Protein AF-A0A6G3X0Z4-F1 (afdb_monomer_lite)

Sequence (126 aa):
QELGITPIRLDPTAALNGGIRLNPLDPSITTTGQLALLRTIIEVAMGHGLDERSGFALKVAHAYVTATITDRQPVLMDIVEQLRHPEPESAEAMNVDIDDVRAWGLDVALVLDRLVDGDLRGMFDG

Radius of gyration: 15.92 Å; chains: 1; bounding box: 34×30×53 Å

pLDDT: mean 89.85, std 10.41, range [49.62, 98.12]

Foldseek 3Di:
DPPPDDDQDDDLVVLVVVHAADALQPPVADLVSSLVVLQVLLCVLVVHHQDPLLSLLLNQQSVCQNVPPDVDRDFLVSSLVCLQPPDPVSCVVVVHDPVSSNVSNPSSSVSSVCCCVHDNPSHRGD

Organism: NCBI:txid2706086

Secondary structure (DSSP, 8-state):
---S--PPPP-HHHHTTT-----TT-TTS-HHHHHHHHHHHHHHHHTSPPPHHHHHHHHHHHHHHHHH--SS---HHHHHHHHHS--HHHHHTTT--HHHHHHHHHHHHHHHHHIIIIITTTTS--

Structure (mmCIF, N/CA/C/O backbone):
data_AF-A0A6G3X0Z4-F1
#
_entry.id   AF-A0A6G3X0Z4-F1
#
loop_
_atom_site.group_PDB
_atom_site.id
_atom_site.type_symbol
_atom_site.label_atom_id
_atom_site.label_alt_id
_atom_site.label_comp_id
_atom_site.label_asym_id
_atom_site.label_entity_id
_atom_site.label_seq_id
_atom_site.pdbx_PDB_ins_code
_atom_site.Cartn_x
_atom_site.Cartn_y
_atom_site.Cartn_z
_atom_site.occupancy
_atom_site.B_iso_or_equiv
_atom_site.auth_seq_id
_atom_site.auth_comp_id
_atom_site.auth_asym_id
_atom_site.auth_atom_id
_atom_site.pdbx_PDB_model_num
ATOM 1 N N . GLN A 1 1 ? -8.797 16.867 35.969 1.00 49.62 1 GLN A N 1
ATOM 2 C CA . GLN A 1 1 ? -9.489 17.620 34.907 1.00 49.62 1 GLN A CA 1
ATOM 3 C C . GLN A 1 1 ? -9.151 16.908 33.607 1.00 49.62 1 GLN A C 1
ATOM 5 O O . GLN A 1 1 ? -8.008 16.973 33.177 1.00 49.62 1 GLN A O 1
ATOM 10 N N . GLU A 1 2 ? -10.071 16.092 33.094 1.00 55.84 2 GLU A N 1
ATOM 11 C CA . GLU A 1 2 ? -9.901 15.416 31.802 1.00 55.84 2 GLU A CA 1
ATOM 12 C C . GLU A 1 2 ? -9.960 16.478 30.699 1.00 55.84 2 GLU A C 1
ATOM 14 O O . GLU A 1 2 ? -10.791 17.382 30.762 1.00 55.84 2 GLU A O 1
ATOM 19 N N . LEU A 1 3 ? -9.059 16.409 29.719 1.00 75.62 3 LEU A N 1
ATOM 20 C CA . LEU A 1 3 ? -8.844 17.434 28.683 1.00 75.62 3 LEU A CA 1
ATOM 21 C C . LEU A 1 3 ? -10.023 17.613 27.696 1.00 75.62 3 LEU A C 1
ATOM 23 O O . LEU A 1 3 ? -9.841 18.196 26.634 1.00 75.62 3 LEU A O 1
ATOM 27 N N . GLY A 1 4 ? -11.223 17.106 28.000 1.00 81.94 4 GLY A N 1
ATOM 28 C CA . GLY A 1 4 ? -12.365 17.112 27.078 1.00 81.94 4 GLY A CA 1
ATOM 29 C C . GLY A 1 4 ? -12.146 16.253 25.826 1.00 81.94 4 GLY A C 1
ATOM 30 O O . GLY A 1 4 ? -12.856 16.421 24.841 1.00 81.94 4 GLY A O 1
ATOM 31 N N . ILE A 1 5 ? -11.160 15.353 25.849 1.00 84.69 5 ILE A N 1
ATOM 32 C CA . ILE A 1 5 ? -10.835 14.443 24.748 1.00 84.69 5 ILE A CA 1
ATOM 33 C C . ILE A 1 5 ? -11.530 13.110 25.020 1.00 84.69 5 ILE A C 1
ATOM 35 O O . ILE A 1 5 ? -11.349 12.539 26.094 1.00 84.69 5 ILE A O 1
ATOM 39 N N . THR A 1 6 ? -12.285 12.597 24.047 1.00 83.12 6 THR A N 1
ATOM 40 C CA . THR A 1 6 ? -12.787 11.216 24.059 1.00 83.12 6 THR A CA 1
ATOM 41 C C . THR A 1 6 ? -11.767 10.322 23.352 1.00 83.12 6 THR A C 1
ATOM 43 O O . THR A 1 6 ? -11.606 10.448 22.137 1.00 83.12 6 THR A O 1
ATOM 46 N N . PRO A 1 7 ? -11.046 9.438 24.065 1.00 80.69 7 PRO A N 1
ATOM 47 C CA . PRO A 1 7 ? -10.095 8.533 23.432 1.00 80.69 7 PRO A CA 1
ATOM 48 C C . PRO A 1 7 ? -10.819 7.567 22.494 1.00 80.69 7 PRO A C 1
ATOM 50 O O . PRO A 1 7 ? -11.808 6.943 22.883 1.00 80.69 7 PRO A O 1
ATOM 53 N N . ILE A 1 8 ? -10.303 7.409 21.277 1.00 79.75 8 ILE A N 1
ATOM 54 C CA . ILE A 1 8 ? -10.759 6.364 20.361 1.00 79.75 8 ILE A CA 1
ATOM 55 C C . ILE A 1 8 ? -9.938 5.110 20.642 1.00 79.75 8 ILE A C 1
ATOM 57 O O . ILE A 1 8 ? -8.714 5.118 20.517 1.00 79.75 8 ILE A O 1
ATOM 61 N N . ARG A 1 9 ? -10.617 4.027 21.025 1.00 78.06 9 ARG A N 1
ATOM 62 C CA . ARG A 1 9 ? -9.998 2.707 21.143 1.00 78.06 9 ARG A CA 1
ATOM 63 C C . ARG A 1 9 ? -10.220 1.942 19.848 1.00 78.06 9 ARG A C 1
ATOM 65 O O . ARG A 1 9 ? -11.359 1.681 19.475 1.00 78.06 9 ARG A O 1
ATOM 72 N N . LEU A 1 10 ? -9.124 1.565 19.206 1.00 74.44 10 LEU A N 1
ATOM 73 C CA . LEU A 1 10 ? -9.138 0.629 18.092 1.00 74.44 10 LEU A CA 1
ATOM 74 C C . LEU A 1 10 ? -9.051 -0.782 18.671 1.00 74.44 10 LEU A C 1
ATOM 76 O O . LEU A 1 10 ? -8.117 -1.104 19.406 1.00 74.44 10 LEU A O 1
ATOM 80 N N . ASP A 1 11 ? -10.069 -1.589 18.401 1.00 74.44 11 ASP A N 1
ATOM 81 C CA . ASP A 1 11 ? -10.142 -2.982 18.823 1.00 74.44 11 ASP A C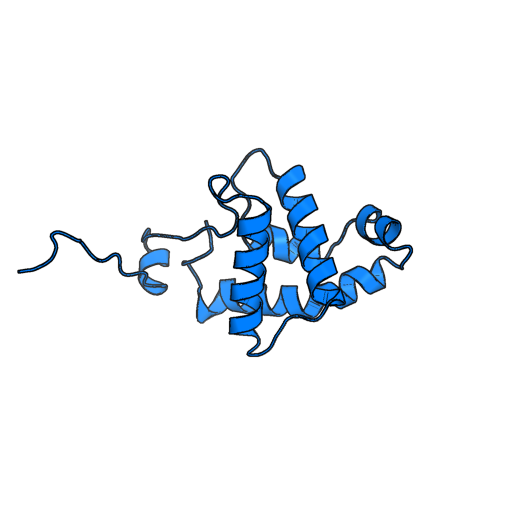A 1
ATOM 82 C C . ASP A 1 11 ? -10.382 -3.840 17.572 1.00 74.44 11 ASP A C 1
ATOM 84 O O . ASP A 1 11 ? -11.456 -3.727 16.969 1.00 74.44 11 ASP A O 1
ATOM 88 N N . PRO A 1 12 ? -9.415 -4.688 17.170 1.00 69.00 12 PRO A N 1
ATOM 89 C CA . PRO A 1 12 ? -9.545 -5.536 15.984 1.00 69.00 12 PRO A CA 1
ATOM 90 C C . PRO A 1 12 ? -10.802 -6.418 16.012 1.00 69.00 12 PRO A C 1
ATOM 92 O O . PRO A 1 12 ? -11.439 -6.649 14.988 1.00 69.00 12 PRO A O 1
ATOM 95 N N . THR A 1 13 ? -11.231 -6.862 17.198 1.00 70.69 13 THR A N 1
ATOM 96 C CA . THR A 1 13 ? -12.427 -7.705 17.348 1.00 70.69 13 THR A CA 1
ATOM 97 C C . THR A 1 13 ? -13.728 -6.906 17.250 1.00 70.69 13 THR A C 1
ATOM 99 O O . THR A 1 13 ? -14.735 -7.420 16.759 1.00 70.69 13 THR A O 1
ATOM 102 N N . ALA A 1 14 ? -13.717 -5.633 17.659 1.00 67.56 14 ALA A N 1
ATOM 103 C CA . ALA A 1 14 ? -14.862 -4.736 17.508 1.00 67.56 14 ALA A CA 1
ATOM 104 C C . ALA A 1 14 ? -15.037 -4.274 16.054 1.00 67.56 14 ALA A C 1
ATOM 106 O O . ALA A 1 14 ? -16.160 -4.051 15.603 1.00 67.56 14 ALA A O 1
ATOM 107 N N . ALA A 1 15 ? -13.943 -4.173 15.301 1.00 65.06 15 ALA A N 1
ATOM 108 C CA . ALA A 1 15 ? -13.962 -3.749 13.906 1.00 65.06 15 ALA A CA 1
ATOM 109 C C . ALA A 1 15 ? -14.627 -4.783 12.962 1.00 65.06 15 ALA A C 1
ATOM 111 O O . ALA A 1 15 ? -15.216 -4.419 11.939 1.00 65.06 15 ALA A O 1
ATOM 112 N N . LEU A 1 16 ? -14.682 -6.057 13.379 1.00 66.44 16 LEU A N 1
ATOM 113 C CA . LEU A 1 16 ? -15.502 -7.106 12.749 1.00 66.44 16 LEU A CA 1
ATOM 114 C C . LEU A 1 16 ? -17.019 -6.894 12.926 1.00 66.44 16 LEU A C 1
ATOM 116 O O . LEU A 1 16 ? -17.804 -7.462 12.174 1.00 66.44 16 LEU A O 1
ATOM 120 N N . ASN A 1 17 ? -17.438 -6.071 13.894 1.00 72.94 17 ASN A N 1
ATOM 121 C CA . ASN A 1 17 ? -18.842 -5.781 14.212 1.00 72.94 17 ASN A CA 1
ATOM 122 C C . ASN A 1 17 ? -19.236 -4.331 13.859 1.00 72.94 17 ASN A C 1
ATOM 124 O O . ASN A 1 17 ? -20.101 -3.746 14.509 1.00 72.94 17 ASN A O 1
ATOM 128 N N . GLY A 1 18 ? -18.586 -3.730 12.855 1.00 69.38 18 GLY A N 1
ATOM 129 C CA . GLY A 1 18 ? -18.857 -2.350 12.426 1.00 69.38 18 GLY A CA 1
ATOM 130 C C . GLY A 1 18 ? -18.175 -1.271 13.276 1.00 69.38 18 GLY A C 1
ATOM 131 O O . GLY A 1 18 ? -18.613 -0.123 13.278 1.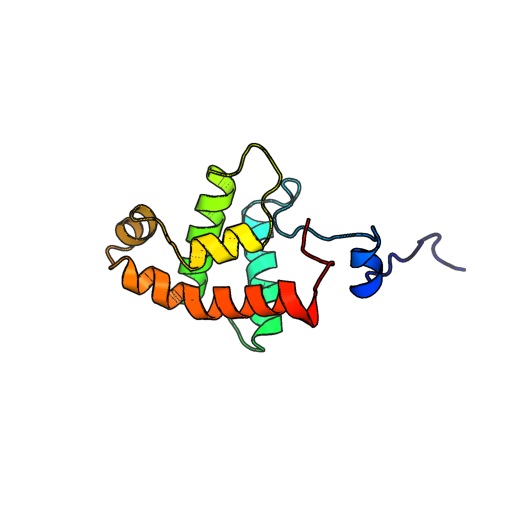00 69.38 18 GLY A O 1
ATOM 132 N N . GLY A 1 19 ? -17.122 -1.634 14.017 1.00 73.25 19 GLY A N 1
ATOM 133 C CA . GLY A 1 19 ? -16.237 -0.682 14.688 1.00 73.25 19 GLY A CA 1
ATOM 134 C C . GLY A 1 19 ? -15.410 0.171 13.717 1.00 73.25 19 GLY A C 1
ATOM 135 O O . GLY A 1 19 ? -15.465 -0.001 12.501 1.00 73.25 19 GLY A O 1
ATOM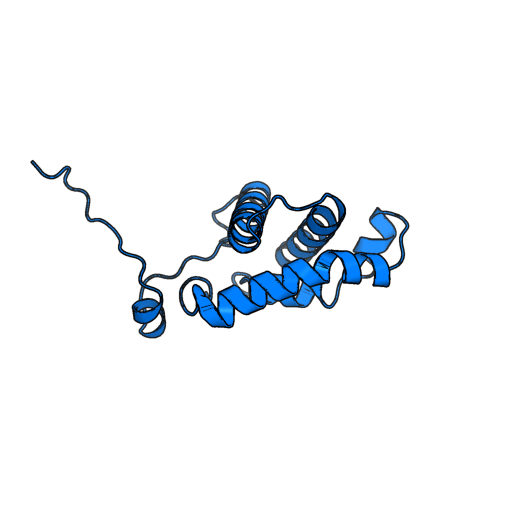 136 N N . ILE A 1 20 ? -14.631 1.103 14.271 1.00 78.81 20 ILE A N 1
ATOM 137 C CA . ILE A 1 20 ? -13.777 2.013 13.492 1.00 78.81 20 ILE A CA 1
ATOM 138 C C . ILE A 1 20 ? -12.676 1.222 12.775 1.00 78.81 20 ILE A C 1
ATOM 140 O O . ILE A 1 20 ? -11.997 0.403 13.396 1.00 78.81 20 ILE A O 1
ATOM 144 N N . ARG A 1 21 ? -12.492 1.524 11.488 1.00 81.50 21 ARG A N 1
ATOM 145 C CA . ARG A 1 21 ? -11.469 0.961 10.600 1.00 81.50 21 ARG A CA 1
ATOM 146 C C . ARG A 1 21 ? -10.513 2.057 10.157 1.00 81.50 21 ARG A C 1
ATOM 148 O O . ARG A 1 21 ? -10.895 3.226 10.090 1.00 81.50 21 ARG A O 1
ATOM 155 N N . LEU A 1 22 ? -9.270 1.680 9.901 1.00 85.56 22 LEU A N 1
ATOM 156 C CA . LEU A 1 22 ? -8.247 2.556 9.357 1.00 85.56 22 LEU A CA 1
ATOM 157 C C . LEU A 1 22 ? -7.917 2.112 7.939 1.00 85.56 22 LEU A C 1
ATOM 159 O O . LEU A 1 22 ? -7.506 0.975 7.737 1.00 85.56 22 LEU A O 1
ATOM 163 N N . ASN A 1 23 ? -7.973 3.037 6.987 1.00 90.31 23 ASN A N 1
ATOM 164 C CA . ASN A 1 23 ? -7.469 2.789 5.647 1.00 90.31 23 ASN A CA 1
ATOM 165 C C . ASN A 1 23 ? -6.152 3.558 5.432 1.00 90.31 23 ASN A C 1
ATOM 167 O O . ASN A 1 23 ? -6.162 4.790 5.384 1.00 90.31 23 ASN A O 1
ATOM 171 N N . PRO A 1 24 ? -4.997 2.881 5.295 1.00 92.94 24 PRO A N 1
ATOM 172 C CA . PRO A 1 24 ? -3.720 3.552 5.069 1.00 92.94 24 PRO A CA 1
ATOM 173 C C . PRO A 1 24 ? -3.602 4.114 3.645 1.00 92.94 24 PRO A C 1
ATOM 175 O O . PRO A 1 24 ? -2.658 4.849 3.358 1.00 92.94 24 PRO A O 1
ATOM 178 N N . LEU A 1 25 ? -4.551 3.776 2.770 1.00 95.12 25 LEU A N 1
ATOM 179 C CA . LEU A 1 25 ? -4.696 4.273 1.408 1.00 95.12 25 LEU A CA 1
ATOM 180 C C . LEU A 1 25 ? -5.850 5.285 1.284 1.00 95.12 25 LEU A C 1
ATOM 182 O O . LEU A 1 25 ? -6.263 5.610 0.170 1.00 95.12 25 LEU A O 1
ATOM 186 N N . ASP A 1 26 ? -6.365 5.802 2.408 1.00 93.38 26 ASP A N 1
ATOM 187 C CA . ASP A 1 26 ? -7.401 6.836 2.405 1.00 93.38 26 ASP A CA 1
ATOM 188 C C . ASP A 1 26 ? -6.946 8.046 1.552 1.00 93.38 26 ASP A C 1
ATOM 190 O O . ASP A 1 26 ? -5.842 8.566 1.774 1.00 93.38 26 ASP A O 1
ATOM 194 N N . PRO A 1 27 ? -7.756 8.522 0.582 1.00 91.75 27 PRO A N 1
ATOM 195 C CA . PRO A 1 27 ? -7.387 9.626 -0.311 1.00 91.75 27 PRO A CA 1
ATOM 196 C C . PRO A 1 27 ? -7.118 10.971 0.380 1.00 91.75 27 PRO A C 1
ATOM 198 O O . PRO A 1 27 ? -6.551 11.874 -0.235 1.00 91.75 27 PRO A O 1
ATOM 201 N N . SER A 1 28 ? -7.532 11.142 1.639 1.00 94.00 28 SER A N 1
ATOM 202 C CA . SER A 1 28 ? -7.188 12.318 2.450 1.00 94.00 28 SER A CA 1
ATOM 203 C C . SER A 1 28 ? -5.715 12.340 2.878 1.00 94.00 28 SER A C 1
ATOM 205 O O . SER A 1 28 ? -5.188 13.399 3.230 1.00 94.00 28 SER A O 1
ATOM 207 N N . ILE A 1 29 ? -5.030 11.194 2.818 1.00 94.94 29 ILE A N 1
ATOM 208 C CA . ILE A 1 29 ? -3.596 11.062 3.061 1.00 94.94 29 ILE A CA 1
ATOM 209 C C . ILE A 1 29 ? -2.862 11.314 1.740 1.00 94.94 29 ILE A C 1
ATOM 211 O O . ILE A 1 29 ? -3.208 10.764 0.699 1.00 94.94 29 ILE A O 1
ATOM 215 N N . THR A 1 30 ? -1.806 12.130 1.766 1.00 97.25 30 THR A N 1
ATOM 216 C CA . THR A 1 30 ? -0.981 12.358 0.568 1.00 97.25 30 THR A CA 1
ATOM 217 C C . THR A 1 30 ? -0.369 11.047 0.071 1.00 97.25 30 THR A C 1
ATOM 219 O O . THR A 1 30 ? -0.001 10.201 0.879 1.00 97.25 30 THR A O 1
ATOM 222 N N . THR A 1 31 ? -0.164 10.891 -1.239 1.00 95.62 31 THR A N 1
ATOM 223 C CA . THR A 1 31 ? 0.451 9.683 -1.829 1.00 95.62 31 THR A CA 1
ATOM 224 C C . THR A 1 31 ? 1.777 9.312 -1.148 1.00 95.62 31 THR A C 1
ATOM 226 O O . THR A 1 31 ? 2.005 8.157 -0.799 1.00 95.62 31 THR A O 1
ATOM 229 N N . THR A 1 32 ? 2.634 10.299 -0.866 1.00 96.56 32 THR A N 1
ATOM 230 C CA . THR A 1 32 ? 3.882 10.082 -0.114 1.00 96.56 32 THR A CA 1
ATOM 231 C C . THR A 1 32 ? 3.624 9.633 1.327 1.00 96.56 32 THR A C 1
ATOM 233 O O . THR A 1 32 ? 4.345 8.782 1.841 1.00 96.56 32 THR A O 1
ATOM 236 N N . GLY A 1 33 ? 2.603 10.191 1.983 1.00 97.75 33 GLY A N 1
ATOM 237 C CA . GLY A 1 33 ? 2.190 9.805 3.332 1.00 97.75 33 GLY A CA 1
ATOM 238 C C . GLY A 1 33 ? 1.645 8.379 3.397 1.00 97.75 33 GLY A C 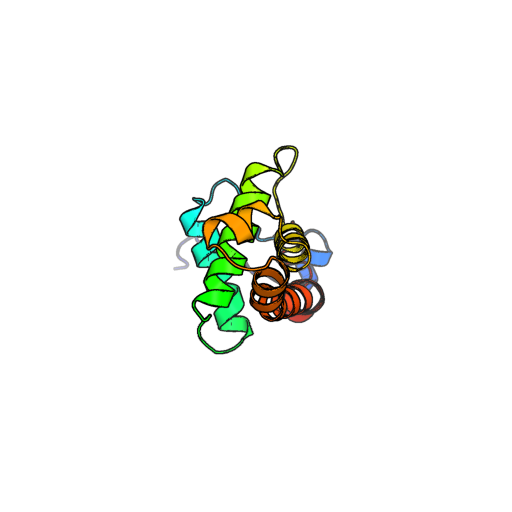1
ATOM 239 O O . GLY A 1 33 ? 2.020 7.641 4.302 1.00 97.75 33 GLY A O 1
ATOM 240 N N . GLN A 1 34 ? 0.838 7.969 2.415 1.00 97.19 34 GLN A N 1
ATOM 241 C CA . GLN A 1 34 ? 0.343 6.596 2.287 1.00 97.19 34 GLN A CA 1
ATOM 242 C C . GLN A 1 34 ? 1.516 5.620 2.163 1.00 97.19 34 GLN A C 1
ATOM 244 O O . GLN A 1 34 ? 1.623 4.678 2.944 1.00 97.19 34 GLN A O 1
ATOM 249 N N . LEU A 1 35 ? 2.463 5.890 1.257 1.00 97.38 35 LEU A N 1
ATOM 250 C CA . LEU A 1 35 ? 3.640 5.040 1.075 1.00 97.38 35 LEU A CA 1
ATOM 251 C C . LEU A 1 35 ? 4.511 4.964 2.341 1.00 97.38 35 LEU A C 1
ATOM 253 O O . LEU A 1 35 ? 4.985 3.886 2.700 1.00 97.38 35 LEU A O 1
ATOM 257 N N . ALA A 1 36 ? 4.700 6.085 3.044 1.00 97.12 36 ALA A N 1
ATOM 258 C CA . ALA A 1 36 ? 5.431 6.114 4.311 1.00 97.12 36 ALA A CA 1
ATOM 259 C C . ALA A 1 36 ? 4.718 5.309 5.413 1.00 97.12 36 ALA A C 1
ATOM 261 O O . ALA A 1 36 ? 5.370 4.597 6.181 1.00 97.12 36 ALA A O 1
ATOM 262 N N . LEU A 1 37 ? 3.387 5.388 5.478 1.00 95.62 37 LEU A N 1
ATOM 263 C CA . LEU A 1 37 ? 2.573 4.634 6.428 1.00 95.62 37 LEU A CA 1
ATOM 264 C C . LEU A 1 37 ? 2.615 3.131 6.136 1.00 95.62 37 LEU A C 1
ATOM 266 O O . LEU A 1 37 ? 2.885 2.353 7.049 1.00 95.62 37 LEU A O 1
ATOM 270 N N . LEU A 1 38 ? 2.429 2.726 4.874 1.00 96.38 38 LEU A N 1
ATOM 271 C CA . LEU A 1 38 ? 2.574 1.332 4.443 1.00 96.38 38 LEU A CA 1
ATOM 272 C C . LEU A 1 38 ? 3.947 0.792 4.835 1.00 96.38 38 LEU A C 1
ATOM 274 O O . LEU A 1 38 ? 4.035 -0.239 5.499 1.00 96.38 38 LEU A O 1
ATOM 278 N N . ARG A 1 39 ? 5.013 1.526 4.491 1.00 97.25 39 ARG A N 1
ATOM 279 C CA . ARG A 1 39 ? 6.385 1.156 4.847 1.00 97.25 39 ARG A CA 1
ATOM 280 C C . ARG A 1 39 ? 6.538 0.962 6.355 1.00 97.25 39 ARG A C 1
ATOM 282 O O . ARG A 1 39 ? 7.062 -0.061 6.773 1.00 97.25 39 ARG A O 1
ATOM 289 N N . THR A 1 40 ? 6.018 1.887 7.159 1.00 95.88 40 THR A N 1
ATOM 290 C CA . THR A 1 40 ? 6.085 1.805 8.627 1.00 95.88 40 THR A CA 1
ATOM 291 C C . THR A 1 40 ? 5.371 0.561 9.159 1.00 95.88 40 THR A C 1
ATOM 293 O O . THR A 1 40 ? 5.918 -0.148 9.999 1.00 95.88 40 THR A O 1
ATOM 296 N N . ILE A 1 41 ? 4.163 0.269 8.666 1.00 92.69 41 ILE A N 1
ATOM 297 C CA . ILE A 1 41 ? 3.387 -0.914 9.073 1.00 92.69 41 ILE A CA 1
ATOM 298 C C . ILE A 1 41 ? 4.163 -2.198 8.751 1.00 92.69 41 ILE A C 1
ATOM 300 O O . ILE A 1 41 ? 4.281 -3.077 9.604 1.00 92.69 41 ILE A O 1
ATOM 304 N N . ILE A 1 42 ? 4.718 -2.285 7.540 1.00 94.75 42 ILE A N 1
ATOM 305 C CA . ILE A 1 42 ? 5.481 -3.446 7.070 1.00 94.75 42 ILE A CA 1
ATOM 306 C C . ILE A 1 42 ? 6.754 -3.632 7.904 1.00 94.75 42 ILE A C 1
ATOM 308 O O . ILE A 1 42 ? 6.994 -4.727 8.404 1.00 94.75 42 ILE A O 1
ATOM 312 N N . GLU A 1 43 ? 7.538 -2.572 8.107 1.00 96.12 43 GLU A N 1
ATOM 313 C CA . GLU A 1 43 ? 8.791 -2.616 8.875 1.00 96.12 43 GLU A CA 1
ATOM 314 C C . GLU A 1 43 ? 8.552 -3.036 10.332 1.00 96.12 43 GLU A C 1
ATOM 316 O O . GLU A 1 43 ? 9.270 -3.881 10.873 1.00 96.12 43 GLU A O 1
ATOM 321 N N . VAL A 1 44 ? 7.496 -2.512 10.963 1.00 94.50 44 VAL A N 1
ATOM 322 C C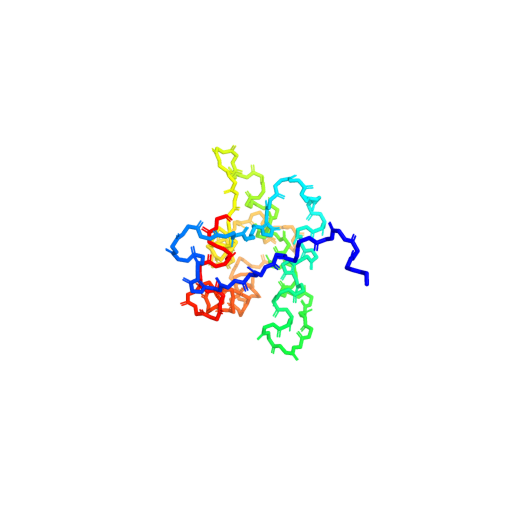A . VAL A 1 44 ? 7.095 -2.920 12.318 1.00 94.50 44 VAL A CA 1
ATOM 323 C C . VAL A 1 44 ? 6.693 -4.395 12.351 1.00 94.50 44 VAL A C 1
ATOM 325 O O . VAL A 1 44 ? 7.093 -5.116 13.264 1.00 94.50 44 VAL A O 1
ATOM 328 N N . ALA A 1 45 ? 5.936 -4.863 11.360 1.00 91.94 45 ALA A N 1
ATOM 329 C CA . ALA A 1 45 ? 5.473 -6.246 11.302 1.00 91.94 45 ALA A CA 1
ATOM 330 C C . ALA A 1 45 ? 6.585 -7.259 10.978 1.00 91.94 45 ALA A C 1
ATOM 332 O O . ALA A 1 45 ? 6.495 -8.409 11.418 1.00 91.94 45 ALA A O 1
ATOM 333 N N . MET A 1 46 ? 7.605 -6.840 10.224 1.00 93.06 46 MET A N 1
ATOM 334 C CA . MET A 1 46 ? 8.815 -7.616 9.925 1.00 93.06 46 MET A CA 1
ATOM 335 C C . MET A 1 46 ? 9.828 -7.594 11.080 1.00 93.06 46 MET A C 1
ATOM 337 O O . MET A 1 46 ? 10.620 -8.521 11.228 1.00 93.06 46 MET A O 1
ATOM 341 N N . GLY A 1 47 ? 9.809 -6.549 11.913 1.00 95.25 47 GLY A N 1
ATOM 342 C CA . GLY A 1 47 ? 10.781 -6.349 12.991 1.00 95.25 47 GLY A CA 1
ATOM 343 C C . GLY A 1 47 ? 12.137 -5.817 12.512 1.00 95.25 47 GLY A C 1
ATOM 344 O O . GLY A 1 47 ? 13.097 -5.807 13.283 1.00 95.25 47 GLY A O 1
ATOM 345 N N . HIS A 1 48 ? 12.231 -5.375 11.258 1.00 95.00 48 HIS A N 1
ATOM 346 C CA . HIS A 1 48 ? 13.422 -4.769 10.668 1.00 95.00 48 HIS A CA 1
ATOM 347 C C . HIS A 1 48 ? 13.051 -3.804 9.534 1.00 95.00 48 HIS A C 1
ATOM 349 O O . HIS A 1 48 ? 11.912 -3.762 9.077 1.00 95.00 48 HIS A O 1
ATOM 355 N N . GLY A 1 49 ? 14.031 -3.018 9.079 1.00 94.56 49 GLY A N 1
ATOM 356 C CA . GLY A 1 49 ? 13.848 -2.086 7.965 1.00 94.56 49 GLY A CA 1
ATOM 357 C C . GLY A 1 49 ? 13.587 -2.796 6.635 1.00 94.56 49 GLY A C 1
ATOM 358 O O . GLY A 1 49 ? 14.045 -3.923 6.426 1.00 94.56 49 GLY A O 1
ATOM 359 N N . LEU A 1 50 ? 12.875 -2.112 5.740 1.00 95.69 50 LEU A N 1
ATOM 360 C CA . LEU A 1 50 ? 12.588 -2.585 4.391 1.00 95.69 50 LEU A CA 1
ATOM 361 C C . LEU A 1 50 ? 13.770 -2.254 3.473 1.00 95.69 50 LEU A C 1
ATOM 363 O O . LEU A 1 50 ? 14.165 -1.085 3.376 1.00 95.69 50 LEU A O 1
ATOM 367 N N . ASP A 1 51 ? 14.321 -3.262 2.801 1.00 96.56 51 ASP A N 1
ATOM 368 C CA . ASP A 1 51 ? 15.408 -3.068 1.841 1.00 96.56 51 ASP A CA 1
ATOM 369 C C . ASP A 1 51 ? 14.940 -2.286 0.600 1.00 96.56 51 ASP A C 1
ATOM 371 O O . ASP A 1 51 ? 13.743 -2.107 0.347 1.00 96.56 51 ASP A O 1
ATOM 375 N N . GLU A 1 52 ? 15.889 -1.786 -0.187 1.00 95.88 52 GLU A N 1
ATOM 376 C CA . GLU A 1 52 ? 15.609 -0.909 -1.322 1.00 95.88 52 GLU A CA 1
ATOM 377 C C . GLU A 1 52 ? 14.803 -1.593 -2.430 1.00 95.88 52 GLU A C 1
ATOM 379 O O . GLU A 1 52 ? 14.001 -0.926 -3.088 1.00 95.88 52 GLU A O 1
ATOM 384 N N . ARG A 1 53 ? 14.982 -2.903 -2.639 1.00 97.06 53 ARG A N 1
ATOM 385 C CA . ARG A 1 53 ? 14.268 -3.649 -3.683 1.00 97.06 53 ARG A CA 1
ATOM 386 C C . ARG A 1 53 ? 12.822 -3.888 -3.276 1.00 97.06 53 ARG A C 1
ATOM 388 O O . ARG A 1 53 ? 11.918 -3.576 -4.050 1.00 97.06 53 ARG A O 1
ATOM 395 N N . SER A 1 54 ? 12.596 -4.328 -2.043 1.00 97.69 54 SER A N 1
ATOM 396 C CA . SER A 1 54 ? 11.244 -4.461 -1.489 1.00 97.69 54 SER A CA 1
ATOM 397 C C . SER A 1 54 ? 10.536 -3.104 -1.401 1.00 97.69 54 SER A C 1
ATOM 399 O O . SER A 1 54 ? 9.350 -2.979 -1.714 1.00 97.69 54 SER A O 1
ATOM 401 N N . GLY A 1 55 ? 11.277 -2.046 -1.056 1.00 97.00 55 GLY A N 1
ATOM 402 C CA . GLY A 1 55 ? 10.783 -0.670 -1.074 1.00 97.00 55 GLY A CA 1
ATOM 403 C C . GLY A 1 55 ? 10.401 -0.186 -2.474 1.00 97.00 55 GLY A C 1
ATOM 404 O O . GLY A 1 55 ? 9.398 0.513 -2.627 1.00 97.00 55 GLY A O 1
ATOM 405 N N . PHE A 1 56 ? 11.159 -0.574 -3.501 1.00 97.19 56 PHE A N 1
ATOM 406 C CA . PHE A 1 56 ? 10.810 -0.307 -4.893 1.00 97.19 56 PHE A CA 1
ATOM 407 C C . PHE A 1 56 ? 9.528 -1.041 -5.303 1.00 97.19 56 PHE A C 1
ATOM 409 O O . PHE A 1 56 ? 8.616 -0.392 -5.813 1.00 97.19 56 PHE A O 1
ATOM 416 N N . ALA A 1 57 ? 9.426 -2.345 -5.024 1.00 97.81 57 ALA A N 1
ATOM 417 C CA . ALA A 1 57 ? 8.240 -3.147 -5.335 1.00 97.81 57 ALA A CA 1
ATOM 418 C C . ALA A 1 57 ? 6.970 -2.571 -4.680 1.00 97.81 57 ALA A C 1
ATOM 420 O O . ALA A 1 57 ? 5.947 -2.394 -5.340 1.00 97.81 57 ALA A O 1
ATOM 421 N N . LEU A 1 58 ? 7.059 -2.167 -3.408 1.00 98.12 58 LEU A N 1
ATOM 422 C CA . LEU A 1 58 ? 5.967 -1.488 -2.707 1.00 98.12 58 LEU A CA 1
ATOM 423 C C . LEU A 1 58 ? 5.584 -0.158 -3.368 1.00 98.12 58 LEU A C 1
ATOM 425 O O . LEU A 1 58 ? 4.400 0.136 -3.527 1.00 98.12 58 LEU A O 1
ATOM 429 N N . LYS A 1 59 ? 6.575 0.649 -3.762 1.00 97.69 59 LYS A N 1
ATOM 430 C CA . LYS A 1 59 ? 6.342 1.947 -4.403 1.00 97.69 59 LYS A CA 1
ATOM 431 C C . LYS A 1 59 ? 5.598 1.800 -5.731 1.00 97.69 59 LYS A C 1
ATOM 433 O O . LYS A 1 59 ? 4.661 2.556 -5.973 1.00 97.69 59 LYS A O 1
ATOM 438 N N . VAL A 1 60 ? 6.017 0.872 -6.592 1.00 97.25 60 VAL A N 1
ATOM 439 C CA . VAL A 1 60 ? 5.364 0.672 -7.898 1.00 97.25 60 VAL A CA 1
ATOM 440 C C . VAL A 1 60 ? 3.973 0.062 -7.744 1.00 97.25 60 VAL A C 1
ATOM 442 O O . VAL A 1 60 ? 3.047 0.501 -8.424 1.00 97.25 60 VAL A O 1
ATOM 445 N N . ALA A 1 61 ? 3.789 -0.852 -6.785 1.00 98.00 61 ALA A N 1
ATOM 446 C CA . ALA A 1 61 ? 2.476 -1.404 -6.475 1.00 98.00 61 ALA A CA 1
ATOM 447 C C . ALA A 1 61 ? 1.500 -0.320 -5.993 1.00 98.00 61 ALA A C 1
ATOM 449 O O . ALA A 1 61 ? 0.384 -0.206 -6.497 1.00 98.00 61 ALA A O 1
ATOM 450 N N . HIS A 1 62 ? 1.949 0.537 -5.073 1.00 97.94 62 HIS A N 1
ATOM 451 C CA . HIS A 1 62 ? 1.167 1.668 -4.574 1.00 97.94 62 HIS A CA 1
ATOM 452 C C . HIS A 1 62 ? 0.806 2.677 -5.666 1.00 97.94 62 HIS A C 1
ATOM 454 O O . HIS A 1 62 ? -0.346 3.113 -5.739 1.00 97.94 62 HIS A O 1
ATOM 460 N N . ALA A 1 63 ? 1.761 3.018 -6.534 1.00 96.94 63 ALA A N 1
ATOM 461 C CA . ALA A 1 63 ? 1.524 3.928 -7.649 1.00 96.94 63 ALA A CA 1
ATOM 462 C C . ALA A 1 63 ? 0.455 3.379 -8.607 1.00 96.94 63 ALA A C 1
ATOM 464 O O . ALA A 1 63 ? -0.472 4.106 -8.964 1.00 96.94 63 ALA A O 1
ATOM 465 N N . TYR A 1 64 ? 0.548 2.095 -8.965 1.00 97.12 64 TYR A N 1
ATOM 466 C CA . TYR A 1 64 ? -0.429 1.443 -9.834 1.00 97.12 64 TYR A CA 1
ATOM 467 C C . TYR A 1 64 ? -1.827 1.417 -9.209 1.00 97.12 64 TYR A C 1
ATOM 469 O O . TYR A 1 64 ? -2.787 1.859 -9.838 1.00 97.12 64 TYR A O 1
ATOM 477 N N . VAL A 1 65 ? -1.945 0.968 -7.956 1.00 97.25 65 VAL A N 1
ATOM 478 C CA . VAL A 1 65 ? -3.227 0.904 -7.232 1.00 97.25 65 VAL A CA 1
ATOM 479 C C . VAL A 1 65 ? -3.890 2.277 -7.152 1.00 97.25 65 VAL A C 1
ATOM 481 O O . VAL A 1 65 ? -5.071 2.413 -7.457 1.00 97.25 65 VAL A O 1
ATOM 484 N N . THR A 1 66 ? -3.118 3.314 -6.818 1.00 95.25 66 THR A N 1
ATOM 485 C CA . THR A 1 66 ? -3.625 4.692 -6.717 1.00 95.25 66 THR A CA 1
ATOM 486 C C . THR A 1 66 ? -4.099 5.237 -8.068 1.00 95.25 66 THR A C 1
ATOM 488 O O . THR A 1 66 ? -5.036 6.031 -8.120 1.00 95.25 66 THR A O 1
ATOM 491 N N . ALA A 1 67 ? -3.450 4.842 -9.164 1.00 95.56 67 ALA A N 1
ATOM 492 C CA . ALA A 1 67 ? -3.794 5.310 -10.503 1.00 95.56 67 ALA A CA 1
ATOM 493 C C . ALA A 1 67 ? -4.996 4.572 -11.113 1.00 95.56 67 ALA A C 1
ATOM 495 O O . ALA A 1 67 ? -5.707 5.146 -11.938 1.00 95.56 67 ALA A O 1
ATOM 496 N N . THR A 1 68 ? -5.207 3.308 -10.744 1.00 96.50 68 THR A N 1
ATOM 497 C CA . THR A 1 68 ? -6.169 2.422 -11.417 1.00 96.50 68 THR A CA 1
ATOM 498 C C . THR A 1 68 ? -7.476 2.250 -10.653 1.00 96.50 68 THR A C 1
ATOM 500 O O . THR A 1 68 ? -8.538 2.194 -11.276 1.00 96.50 68 THR A O 1
ATOM 503 N N . ILE A 1 69 ? -7.438 2.226 -9.319 1.00 95.62 69 ILE A N 1
ATOM 504 C CA . ILE A 1 69 ? -8.639 2.077 -8.493 1.00 95.62 69 ILE A CA 1
ATOM 505 C C . ILE A 1 69 ? -9.200 3.464 -8.192 1.00 95.62 69 ILE A C 1
ATOM 507 O O . ILE A 1 69 ? -8.686 4.205 -7.358 1.00 95.62 69 ILE A O 1
ATOM 511 N N . THR A 1 70 ? -10.261 3.821 -8.915 1.00 93.88 70 THR A N 1
ATOM 512 C CA . THR A 1 70 ? -10.865 5.167 -8.884 1.00 93.88 70 THR A CA 1
ATOM 513 C C . THR A 1 70 ? -12.358 5.158 -8.561 1.00 93.88 70 THR A C 1
ATOM 515 O O . THR A 1 70 ? -12.926 6.195 -8.224 1.00 93.88 70 THR A O 1
ATOM 518 N N . ASP A 1 71 ? -13.002 3.996 -8.635 1.00 95.06 71 ASP A N 1
ATOM 519 C CA . ASP A 1 71 ? -14.425 3.777 -8.369 1.00 95.06 71 ASP A CA 1
ATOM 520 C C . ASP A 1 71 ? -14.733 3.545 -6.881 1.00 95.06 71 ASP A C 1
ATOM 522 O O . ASP A 1 71 ? -15.882 3.661 -6.450 1.00 95.06 71 ASP A O 1
ATOM 526 N N . ARG A 1 72 ? -13.702 3.253 -6.085 1.00 94.25 72 ARG A N 1
ATOM 527 C CA . ARG A 1 72 ? -13.762 3.058 -4.633 1.00 94.25 72 ARG A CA 1
ATOM 528 C C . ARG A 1 72 ? -12.460 3.503 -3.974 1.00 94.25 72 ARG A C 1
ATOM 530 O O . ARG A 1 72 ? -11.475 3.777 -4.652 1.00 94.25 72 ARG A O 1
ATOM 537 N N . GLN A 1 73 ? -12.444 3.534 -2.643 1.00 92.50 73 GLN A N 1
ATOM 538 C CA . GLN A 1 73 ? -11.181 3.650 -1.922 1.00 92.50 73 GLN A CA 1
ATOM 539 C C . GLN A 1 73 ? -10.375 2.347 -2.098 1.00 92.50 73 GLN A C 1
ATOM 541 O O . GLN A 1 73 ? -10.940 1.254 -1.943 1.00 92.50 73 GLN A O 1
ATOM 546 N N . PRO A 1 74 ? -9.083 2.433 -2.458 1.00 94.88 74 PRO A N 1
ATOM 547 C CA . PRO A 1 74 ? -8.204 1.275 -2.449 1.00 94.88 74 PRO A CA 1
ATOM 548 C C . PRO A 1 74 ? -7.979 0.789 -1.012 1.00 94.88 74 PRO A C 1
ATOM 550 O O . PRO A 1 74 ? -8.029 1.571 -0.066 1.00 94.88 74 PRO A O 1
ATOM 553 N N . VAL A 1 75 ? -7.736 -0.507 -0.847 1.00 92.94 75 VAL A N 1
ATOM 554 C CA . VAL A 1 75 ? -7.489 -1.175 0.440 1.00 92.94 75 VAL A CA 1
ATOM 555 C C . VAL A 1 75 ? -6.183 -1.967 0.384 1.00 92.94 75 VAL A C 1
ATOM 557 O O . VAL A 1 75 ? -5.616 -2.185 -0.686 1.00 92.94 75 VAL A O 1
ATOM 560 N N . LEU A 1 76 ? -5.684 -2.430 1.535 1.00 94.00 76 LEU A N 1
ATOM 561 C CA . LEU A 1 76 ? -4.409 -3.157 1.603 1.00 94.00 76 LEU A CA 1
ATOM 562 C C . LEU A 1 76 ? -4.342 -4.372 0.669 1.00 94.00 76 LEU A C 1
ATOM 564 O O . LEU A 1 76 ? -3.283 -4.644 0.109 1.00 94.00 76 LEU A O 1
ATOM 568 N N . MET A 1 77 ? -5.461 -5.069 0.459 1.00 92.56 77 MET A N 1
ATOM 569 C CA . MET A 1 77 ? -5.505 -6.229 -0.437 1.00 92.56 77 MET A CA 1
ATOM 570 C C . MET A 1 77 ? -5.229 -5.877 -1.901 1.00 92.56 77 MET A C 1
ATOM 572 O O . MET A 1 77 ? -4.678 -6.708 -2.614 1.00 92.56 77 MET A O 1
ATOM 576 N N . ASP A 1 78 ? -5.519 -4.649 -2.337 1.00 96.00 78 ASP A N 1
ATOM 577 C CA . ASP A 1 78 ? -5.168 -4.198 -3.688 1.00 96.00 78 ASP A CA 1
ATOM 578 C C . ASP A 1 78 ? -3.647 -4.091 -3.856 1.00 96.00 78 ASP A C 1
ATOM 580 O O . ASP A 1 78 ? -3.094 -4.447 -4.892 1.00 96.00 78 ASP A O 1
ATOM 584 N N . ILE A 1 79 ? -2.952 -3.651 -2.802 1.00 97.25 79 ILE A N 1
ATOM 585 C CA . ILE A 1 79 ? -1.486 -3.603 -2.768 1.00 97.25 79 ILE A CA 1
ATOM 586 C C . ILE A 1 79 ? -0.910 -5.020 -2.748 1.00 97.25 79 ILE A C 1
ATOM 588 O O . ILE A 1 79 ? 0.053 -5.289 -3.461 1.00 97.25 79 ILE A O 1
ATOM 592 N N . VAL A 1 80 ? -1.492 -5.928 -1.956 1.00 96.44 80 VAL A N 1
ATOM 593 C CA . VAL A 1 80 ? -1.073 -7.341 -1.902 1.00 96.44 80 VAL A CA 1
ATOM 594 C C . VAL A 1 80 ? -1.191 -7.994 -3.275 1.00 96.44 80 VAL A C 1
ATOM 596 O O . VAL A 1 80 ? -0.244 -8.645 -3.718 1.00 96.44 80 VAL A O 1
ATOM 599 N N . GLU A 1 81 ? -2.321 -7.798 -3.953 1.00 96.69 81 GLU A N 1
ATOM 600 C CA . GLU A 1 81 ? -2.542 -8.332 -5.295 1.00 96.69 81 GLU A CA 1
ATOM 601 C C . GLU A 1 81 ? -1.503 -7.783 -6.274 1.00 96.69 81 GLU A C 1
ATOM 603 O O . GLU A 1 81 ? -0.827 -8.549 -6.963 1.00 96.69 81 GLU A O 1
ATOM 608 N N . GLN A 1 82 ? -1.275 -6.470 -6.247 1.00 97.81 82 GLN A N 1
ATOM 609 C CA . GLN A 1 82 ? -0.322 -5.832 -7.147 1.00 97.81 82 GLN A CA 1
ATOM 610 C C . GLN A 1 82 ? 1.139 -6.225 -6.875 1.00 97.81 82 GLN A C 1
ATOM 612 O O . GLN A 1 82 ? 1.948 -6.289 -7.798 1.00 97.81 82 GLN A O 1
ATOM 617 N N . LEU A 1 83 ? 1.502 -6.523 -5.626 1.00 97.88 83 LEU A N 1
ATOM 618 C CA . LEU A 1 83 ? 2.826 -7.055 -5.287 1.00 97.88 83 LEU A CA 1
ATOM 619 C C . LEU A 1 83 ? 3.034 -8.482 -5.825 1.00 97.88 83 LEU A C 1
ATOM 621 O O . LEU A 1 83 ? 4.150 -8.836 -6.206 1.00 97.88 83 LEU A O 1
ATOM 625 N N . ARG A 1 84 ? 1.976 -9.304 -5.866 1.00 97.19 84 ARG A N 1
ATOM 626 C CA . ARG A 1 84 ? 2.011 -10.673 -6.421 1.00 97.19 84 ARG A CA 1
ATOM 627 C C . ARG A 1 84 ? 1.977 -10.674 -7.951 1.00 97.19 84 ARG A C 1
ATOM 629 O O . ARG A 1 84 ? 2.589 -11.539 -8.589 1.00 97.19 84 ARG A O 1
ATOM 636 N N . HIS A 1 85 ? 1.303 -9.689 -8.534 1.00 96.94 85 HIS A N 1
ATOM 637 C CA . HIS A 1 85 ? 1.061 -9.569 -9.967 1.00 96.94 85 HIS A CA 1
ATOM 638 C C . HIS A 1 85 ? 1.457 -8.175 -10.485 1.00 96.94 85 HIS A C 1
ATOM 640 O O . HIS A 1 85 ? 0.595 -7.426 -10.936 1.00 96.94 85 HIS A O 1
ATOM 646 N N . PRO A 1 86 ? 2.756 -7.806 -10.434 1.00 96.69 86 PRO A N 1
ATOM 647 C CA . PRO A 1 86 ? 3.194 -6.497 -10.903 1.00 96.69 86 PRO A CA 1
ATOM 648 C C . PRO A 1 86 ? 2.989 -6.346 -12.415 1.00 96.69 86 PRO A C 1
ATOM 650 O O . PRO A 1 86 ? 3.101 -7.311 -13.174 1.00 96.69 86 PRO A O 1
ATOM 653 N N . GLU A 1 87 ? 2.752 -5.110 -12.853 1.00 95.00 87 GLU A N 1
ATOM 654 C CA . GLU A 1 87 ? 2.638 -4.777 -14.275 1.00 95.00 87 GLU A CA 1
ATOM 655 C C . GLU A 1 87 ? 4.007 -4.649 -14.965 1.00 95.00 87 GLU A C 1
ATOM 657 O O . GLU A 1 87 ? 4.956 -4.153 -14.341 1.00 95.00 87 GLU A O 1
ATOM 662 N N . PRO A 1 88 ? 4.106 -4.970 -16.272 1.00 94.12 88 PRO A N 1
ATOM 663 C CA . PRO A 1 88 ? 5.343 -4.860 -17.053 1.00 94.12 88 PRO A CA 1
ATOM 664 C C . PRO A 1 88 ? 6.029 -3.488 -16.977 1.00 94.12 88 PRO A C 1
ATOM 666 O O . PRO A 1 88 ? 7.252 -3.422 -16.876 1.00 94.12 88 PRO A O 1
ATOM 669 N N . GLU A 1 89 ? 5.257 -2.396 -16.932 1.00 92.56 89 GLU A N 1
ATOM 670 C CA . GLU A 1 89 ? 5.777 -1.019 -16.839 1.00 92.56 89 GLU A CA 1
ATOM 671 C C . GLU A 1 89 ? 6.694 -0.818 -15.614 1.00 92.56 89 GLU A C 1
ATOM 673 O O . GLU A 1 89 ? 7.679 -0.076 -15.664 1.00 92.56 89 GLU A O 1
ATOM 678 N N . SER A 1 90 ? 6.429 -1.541 -14.519 1.00 89.81 90 SER A N 1
ATOM 679 C CA . SER A 1 90 ? 7.249 -1.485 -13.302 1.00 89.81 90 SER A CA 1
ATOM 680 C C . SER A 1 90 ? 8.660 -2.038 -13.525 1.00 89.81 90 SER A C 1
ATOM 682 O O . SER A 1 90 ? 9.621 -1.540 -12.939 1.00 89.81 90 SER A O 1
ATOM 684 N N . ALA A 1 91 ? 8.790 -3.062 -14.370 1.00 93.19 91 ALA A N 1
ATOM 685 C CA . ALA A 1 91 ? 10.067 -3.677 -14.712 1.00 93.19 91 ALA A CA 1
ATOM 686 C C . ALA A 1 91 ? 10.841 -2.823 -15.730 1.00 93.19 91 ALA A C 1
ATOM 688 O O . ALA A 1 91 ? 12.050 -2.619 -15.584 1.00 93.19 91 ALA A O 1
ATOM 689 N N . GLU A 1 92 ? 10.133 -2.239 -16.702 1.00 92.94 92 GLU A N 1
ATOM 690 C CA . GLU A 1 92 ? 10.700 -1.321 -17.699 1.00 92.94 92 GLU A CA 1
ATOM 691 C C . GLU A 1 92 ? 11.355 -0.096 -17.048 1.00 92.94 92 GLU A C 1
ATOM 693 O O . GLU A 1 92 ? 12.470 0.277 -17.420 1.00 92.94 92 GLU A O 1
ATOM 698 N N . ALA A 1 93 ? 10.723 0.478 -16.018 1.00 87.00 93 ALA A N 1
ATOM 699 C CA . ALA A 1 93 ? 11.234 1.648 -15.300 1.00 87.00 93 ALA A CA 1
ATOM 700 C C . ALA A 1 93 ? 12.631 1.445 -14.678 1.00 87.00 93 ALA A C 1
ATOM 702 O O . ALA A 1 93 ? 13.361 2.417 -14.475 1.00 87.00 93 ALA A O 1
ATOM 703 N N . MET A 1 94 ? 13.007 0.198 -14.377 1.00 89.56 94 MET A N 1
ATOM 704 C CA . MET A 1 94 ? 14.304 -0.167 -13.791 1.00 89.56 94 MET A CA 1
ATOM 705 C C . MET A 1 94 ? 15.169 -1.029 -14.718 1.00 89.56 94 MET A C 1
ATOM 707 O O . MET A 1 94 ? 16.284 -1.385 -14.335 1.00 89.56 94 MET A O 1
ATOM 711 N N . ASN A 1 95 ? 14.689 -1.336 -15.929 1.00 94.00 95 ASN A N 1
ATOM 712 C CA . ASN A 1 95 ? 15.336 -2.240 -16.880 1.00 94.00 95 ASN A CA 1
ATOM 713 C C . ASN A 1 95 ? 15.705 -3.598 -16.242 1.00 94.00 95 ASN A C 1
ATOM 715 O O . ASN A 1 95 ? 16.857 -4.038 -16.299 1.00 94.00 95 ASN A O 1
ATOM 719 N N . VAL A 1 96 ? 14.720 -4.232 -15.600 1.00 95.25 96 VAL A N 1
ATOM 720 C CA . VAL A 1 96 ? 14.830 -5.552 -14.951 1.00 95.25 96 VAL A CA 1
ATOM 721 C C . VAL A 1 96 ? 13.768 -6.517 -15.475 1.00 95.25 96 VAL A C 1
ATOM 723 O O . VAL A 1 96 ? 12.916 -6.122 -16.269 1.00 95.25 96 VAL A O 1
ATOM 726 N N . ASP A 1 97 ? 13.819 -7.781 -15.049 1.00 96.56 97 ASP A N 1
ATOM 727 C CA . ASP A 1 97 ? 12.758 -8.745 -15.344 1.00 96.56 97 ASP A CA 1
ATOM 728 C C . ASP A 1 97 ? 11.545 -8.512 -14.424 1.00 96.56 97 ASP A C 1
ATOM 730 O O . ASP A 1 97 ? 11.677 -8.099 -13.267 1.00 96.56 97 ASP A O 1
ATOM 734 N N . ILE A 1 98 ? 10.344 -8.798 -14.919 1.00 96.44 98 ILE A N 1
ATOM 735 C CA . ILE A 1 98 ? 9.123 -8.739 -14.115 1.00 96.44 98 ILE A CA 1
ATOM 736 C C . ILE A 1 98 ? 9.143 -9.762 -12.974 1.00 96.44 98 ILE A C 1
ATOM 738 O O . ILE A 1 98 ? 8.606 -9.497 -11.894 1.00 96.44 98 ILE A O 1
ATOM 742 N N . ASP A 1 99 ? 9.804 -10.902 -13.180 1.00 97.06 99 ASP A N 1
ATOM 743 C CA . ASP A 1 99 ? 9.967 -11.918 -12.142 1.00 97.06 99 ASP A CA 1
ATOM 744 C C . ASP A 1 99 ? 10.869 -11.424 -10.998 1.00 97.06 99 ASP A C 1
ATOM 746 O O . ASP A 1 99 ? 10.623 -11.777 -9.842 1.00 97.06 99 ASP A O 1
ATOM 750 N N . ASP A 1 100 ? 11.833 -10.535 -11.276 1.00 97.25 100 ASP A N 1
ATOM 751 C CA . ASP A 1 100 ? 12.635 -9.884 -10.233 1.00 97.25 100 ASP A CA 1
ATOM 752 C C . ASP A 1 100 ? 11.768 -8.943 -9.388 1.00 97.25 100 ASP A C 1
ATOM 754 O O . ASP A 1 100 ? 11.803 -9.007 -8.158 1.00 97.25 100 ASP A O 1
ATOM 758 N N . VAL A 1 101 ? 10.939 -8.108 -10.028 1.00 97.00 101 VAL A N 1
ATOM 759 C CA . VAL A 1 101 ? 10.025 -7.192 -9.320 1.00 97.00 101 VAL A CA 1
ATOM 760 C C . VAL A 1 101 ? 9.050 -7.972 -8.438 1.00 97.00 101 VAL A C 1
ATOM 762 O O . VAL A 1 101 ? 8.841 -7.607 -7.278 1.00 97.00 101 VAL A O 1
ATOM 765 N N . ARG A 1 102 ? 8.497 -9.078 -8.954 1.00 97.56 102 ARG A N 1
ATOM 766 C CA . ARG A 1 102 ? 7.625 -9.975 -8.181 1.00 97.56 102 ARG A CA 1
ATOM 767 C C . ARG A 1 102 ? 8.368 -10.578 -6.989 1.00 97.56 102 ARG A C 1
ATOM 769 O O . ARG A 1 102 ? 7.827 -10.600 -5.886 1.00 97.56 102 ARG A O 1
ATOM 776 N N . ALA A 1 103 ? 9.599 -11.050 -7.189 1.00 97.69 103 ALA A N 1
ATOM 777 C CA . ALA A 1 103 ? 10.402 -11.626 -6.114 1.00 97.69 103 ALA A CA 1
ATOM 778 C C . ALA A 1 103 ? 10.681 -10.606 -4.999 1.00 97.69 103 ALA A C 1
ATOM 780 O O . ALA A 1 103 ? 10.579 -10.946 -3.824 1.00 97.69 103 ALA A O 1
ATOM 781 N N . TRP A 1 104 ? 10.965 -9.351 -5.351 1.00 97.81 104 TRP A N 1
ATOM 782 C CA . TRP A 1 104 ? 11.173 -8.275 -4.376 1.00 97.81 104 TRP A CA 1
ATOM 783 C C . TRP A 1 104 ? 9.899 -7.916 -3.600 1.00 97.81 104 TRP A C 1
ATOM 785 O O . TRP A 1 104 ? 9.971 -7.508 -2.447 1.00 97.81 104 TRP A O 1
ATOM 795 N N . GLY A 1 105 ? 8.723 -8.059 -4.216 1.00 97.25 105 GLY A N 1
ATOM 796 C CA . GLY A 1 105 ? 7.439 -7.771 -3.576 1.00 97.25 105 GLY A CA 1
ATOM 797 C C . GLY A 1 105 ? 6.888 -8.897 -2.697 1.00 97.25 105 GLY A C 1
ATOM 798 O O . GLY A 1 105 ? 6.000 -8.647 -1.882 1.00 97.25 105 GLY A O 1
ATOM 799 N N . LEU A 1 106 ? 7.387 -10.129 -2.842 1.00 97.19 106 LEU A N 1
ATOM 800 C CA . LEU A 1 106 ? 6.753 -11.313 -2.259 1.00 97.19 106 LEU A CA 1
ATOM 801 C C . LEU A 1 106 ? 6.745 -11.300 -0.726 1.00 97.19 106 LEU A C 1
ATOM 803 O O . LEU A 1 106 ? 5.691 -11.515 -0.127 1.00 97.19 106 LEU A O 1
ATOM 807 N N . ASP A 1 107 ? 7.876 -11.002 -0.087 1.00 95.75 107 ASP A N 1
ATOM 808 C CA . ASP A 1 107 ? 7.956 -10.959 1.381 1.00 95.75 107 ASP A CA 1
ATOM 809 C C . ASP A 1 107 ? 7.033 -9.875 1.956 1.00 95.75 107 ASP A C 1
ATOM 811 O O . ASP A 1 107 ? 6.361 -10.082 2.969 1.00 95.75 107 ASP A O 1
ATOM 815 N N . VAL A 1 108 ? 6.921 -8.740 1.261 1.00 96.81 108 VAL A N 1
ATOM 816 C CA . VAL A 1 108 ? 5.990 -7.663 1.619 1.00 96.81 108 VAL A CA 1
ATOM 817 C C . VAL A 1 108 ? 4.540 -8.124 1.494 1.00 96.81 108 VAL A C 1
ATOM 819 O O . VAL A 1 108 ? 3.746 -7.903 2.410 1.00 96.81 108 VAL A O 1
ATOM 822 N N . ALA A 1 109 ? 4.197 -8.796 0.393 1.00 96.75 109 ALA A N 1
ATOM 823 C CA . ALA A 1 109 ? 2.855 -9.316 0.162 1.00 96.75 109 ALA A CA 1
ATOM 824 C C . ALA A 1 109 ? 2.451 -10.327 1.242 1.00 96.75 109 ALA A C 1
ATOM 826 O O . ALA A 1 109 ? 1.340 -10.251 1.756 1.00 96.75 109 ALA A O 1
ATOM 827 N N . LEU A 1 110 ? 3.349 -11.241 1.622 1.00 95.00 110 LEU A N 1
ATOM 828 C CA . LEU A 1 110 ? 3.095 -12.246 2.661 1.00 95.00 110 LEU A CA 1
ATOM 829 C C . LEU A 1 110 ? 2.900 -11.616 4.045 1.00 95.00 110 LEU A C 1
ATOM 831 O O . LEU A 1 110 ? 2.040 -12.051 4.812 1.00 95.00 110 LEU A O 1
ATOM 835 N N . VAL A 1 111 ? 3.677 -10.581 4.373 1.00 94.44 111 VAL A N 1
ATOM 836 C CA . VAL A 1 111 ? 3.520 -9.865 5.643 1.00 94.44 111 VAL A CA 1
ATOM 837 C C . VAL A 1 111 ? 2.187 -9.131 5.694 1.00 94.44 111 VAL A C 1
ATOM 839 O O . VAL A 1 111 ? 1.481 -9.261 6.693 1.00 94.44 111 VAL A O 1
ATOM 842 N N . LEU A 1 112 ? 1.823 -8.399 4.640 1.00 93.44 112 LEU A N 1
ATOM 843 C CA . LEU A 1 112 ? 0.542 -7.691 4.575 1.00 93.44 112 LEU A CA 1
ATOM 844 C C . LEU A 1 112 ? -0.652 -8.654 4.631 1.00 93.44 112 LEU A C 1
ATOM 846 O O . LEU A 1 112 ? -1.581 -8.408 5.395 1.00 93.44 112 LEU A O 1
ATOM 850 N N . ASP A 1 113 ? -0.593 -9.768 3.901 1.00 92.00 113 ASP A N 1
ATOM 851 C CA . ASP A 1 113 ? -1.609 -10.830 3.908 1.00 92.00 113 ASP A CA 1
ATOM 852 C C . ASP A 1 113 ? -1.821 -11.387 5.326 1.00 92.00 113 ASP A C 1
ATOM 854 O O . ASP A 1 113 ? -2.936 -11.372 5.846 1.00 92.00 113 ASP A O 1
ATOM 858 N N . ARG A 1 114 ? -0.732 -11.725 6.036 1.00 91.12 114 ARG A N 1
ATOM 859 C CA . ARG A 1 114 ? -0.787 -12.156 7.445 1.00 91.12 114 ARG A CA 1
ATOM 860 C C . ARG A 1 114 ? -1.409 -11.100 8.365 1.00 91.12 114 ARG A C 1
ATOM 862 O O . ARG A 1 114 ? -2.119 -11.459 9.302 1.00 91.12 114 ARG A O 1
ATOM 869 N N . LEU A 1 115 ? -1.110 -9.816 8.164 1.00 88.44 115 LEU A N 1
ATOM 870 C CA . LEU A 1 115 ? -1.655 -8.746 9.006 1.00 88.44 115 LEU A CA 1
ATOM 871 C C . LEU A 1 115 ? -3.162 -8.576 8.799 1.00 88.44 115 LEU A C 1
ATOM 873 O O . LEU A 1 115 ? -3.891 -8.428 9.781 1.00 88.44 115 LEU A O 1
ATOM 877 N N . VAL A 1 116 ? -3.613 -8.603 7.543 1.00 85.62 116 VAL A N 1
ATOM 878 C CA . VAL A 1 116 ? -5.027 -8.443 7.180 1.00 85.62 116 VAL A CA 1
ATOM 879 C C . VAL A 1 116 ? -5.849 -9.657 7.613 1.00 85.62 116 VAL A C 1
ATOM 881 O O . VAL A 1 116 ? -6.937 -9.478 8.157 1.00 85.62 116 VAL A O 1
ATOM 884 N N . ASP A 1 117 ? -5.325 -10.873 7.462 1.00 84.50 117 ASP A N 1
ATOM 885 C CA . ASP A 1 117 ? -6.036 -12.099 7.849 1.00 84.50 117 ASP A CA 1
ATOM 886 C C . ASP A 1 117 ? -5.858 -12.480 9.329 1.00 84.50 117 ASP A C 1
ATOM 888 O O . ASP A 1 117 ? -6.628 -13.283 9.867 1.00 84.50 117 ASP A O 1
ATOM 892 N N . GLY A 1 118 ? -4.867 -11.902 10.008 1.00 83.12 118 GLY A N 1
ATOM 893 C CA . GLY A 1 118 ? -4.470 -12.252 11.370 1.00 83.12 118 GLY A CA 1
ATOM 894 C C . GLY A 1 118 ? -4.521 -11.075 12.337 1.00 83.12 118 GLY A C 1
ATOM 895 O O . GLY A 1 118 ? -5.592 -10.675 12.798 1.00 83.12 118 GLY A O 1
ATOM 896 N N . ASP A 1 119 ? -3.342 -10.562 12.692 1.00 77.75 119 ASP A N 1
ATOM 897 C CA . ASP A 1 119 ? -3.122 -9.692 13.859 1.00 77.75 119 ASP A CA 1
ATOM 898 C C . ASP A 1 119 ? -3.943 -8.395 13.837 1.00 77.75 119 ASP A C 1
ATOM 900 O O . ASP A 1 119 ? -4.292 -7.855 14.889 1.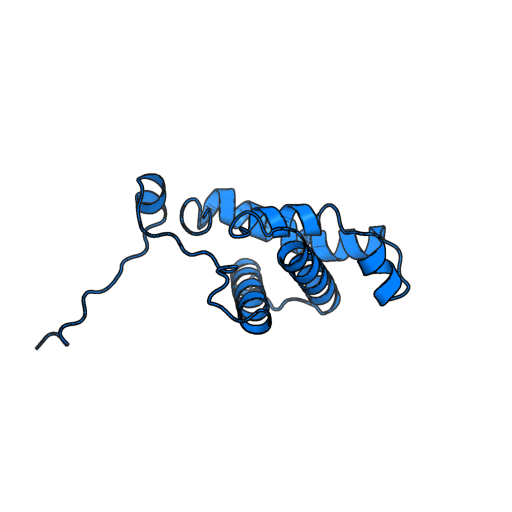00 77.75 119 ASP A O 1
ATOM 904 N N . LEU A 1 120 ? -4.264 -7.895 12.643 1.00 76.06 120 LEU A N 1
ATOM 905 C CA . LEU A 1 120 ? -4.975 -6.635 12.437 1.00 76.06 120 LEU A CA 1
ATOM 906 C C . LEU A 1 120 ? -6.294 -6.857 11.683 1.00 76.06 120 LEU A C 1
ATOM 908 O O . LEU A 1 120 ? -6.859 -5.914 11.119 1.00 76.06 120 LEU A O 1
ATOM 912 N N . ARG A 1 121 ? -6.799 -8.098 11.687 1.00 78.50 121 ARG A N 1
ATOM 913 C CA . ARG A 1 121 ? -8.021 -8.466 10.977 1.00 78.50 121 ARG A CA 1
ATOM 914 C C . ARG A 1 121 ? -9.196 -7.609 11.420 1.00 78.50 121 ARG A C 1
ATOM 916 O O . ARG A 1 121 ? -9.475 -7.479 12.609 1.00 78.50 121 ARG A O 1
ATOM 923 N N . GLY A 1 122 ? -9.892 -7.050 10.435 1.00 74.69 122 GLY A N 1
ATOM 924 C CA . GLY A 1 122 ? -11.017 -6.143 10.638 1.00 74.69 122 GLY A CA 1
ATOM 925 C C . GLY A 1 122 ? -10.620 -4.691 10.902 1.00 74.69 122 GLY A C 1
ATOM 926 O O . GLY A 1 122 ? -11.494 -3.842 10.865 1.00 74.69 122 GLY A O 1
ATOM 927 N N . MET A 1 123 ? -9.346 -4.380 11.173 1.00 81.00 123 MET A N 1
ATOM 928 C CA . MET A 1 123 ? -8.902 -3.009 11.462 1.00 81.00 123 MET A CA 1
ATOM 929 C C . MET A 1 123 ? -8.423 -2.252 10.215 1.00 81.00 123 MET A C 1
ATOM 931 O O . MET A 1 123 ? -8.550 -1.033 10.194 1.00 81.00 123 MET A O 1
ATOM 935 N N . PHE A 1 124 ? -7.899 -2.954 9.201 1.00 75.44 124 PHE A N 1
ATOM 936 C CA . PHE A 1 124 ? -7.390 -2.379 7.941 1.00 75.44 124 PHE A CA 1
ATOM 937 C C . PHE A 1 124 ? -8.087 -2.930 6.681 1.00 75.44 124 PHE A C 1
ATOM 939 O O . PHE A 1 124 ? -7.481 -3.041 5.615 1.00 75.44 124 PHE A O 1
ATOM 946 N N . ASP A 1 125 ? -9.348 -3.339 6.812 1.00 64.75 125 ASP A N 1
ATOM 947 C CA . ASP A 1 125 ? -10.136 -4.022 5.777 1.00 64.75 125 ASP A CA 1
ATOM 948 C C . ASP A 1 125 ? -11.119 -3.101 5.027 1.00 64.75 125 ASP A C 1
ATOM 950 O O . ASP A 1 125 ? -11.976 -3.594 4.290 1.00 64.75 125 ASP A O 1
ATOM 954 N N . GLY A 1 126 ? -11.036 -1.782 5.216 1.00 56.66 126 GLY A N 1
ATOM 955 C CA . GLY A 1 126 ? -11.928 -0.805 4.588 1.00 56.66 126 GLY A CA 1
ATOM 956 C C . GLY A 1 126 ? -11.408 0.610 4.704 1.00 56.66 126 GLY A C 1
ATOM 957 O O . GLY A 1 126 ? -10.968 0.961 5.821 1.00 56.66 126 GLY A O 1
#